Protein AF-A0A966J6P4-F1 (afdb_monomer)

Secondary structure (DSSP, 8-state):
-HHHHHHHTTGGGT----------HHHHHHHHHHHHHHHHHHHTT-

Structure (mmCIF, N/CA/C/O backbone):
data_AF-A0A966J6P4-F1
#
_entry.id   AF-A0A966J6P4-F1
#
loop_
_atom_site.group_PDB
_atom_site.id
_atom_site.type_symbol
_atom_site.label_atom_id
_atom_site.label_alt_id
_atom_site.label_comp_id
_atom_site.label_asym_id
_atom_site.label_entity_id
_atom_site.label_seq_id
_atom_site.pdbx_PDB_ins_code
_atom_site.Cartn_x
_atom_site.Cartn_y
_atom_site.Cartn_z
_atom_site.occupancy
_atom_site.B_iso_or_equiv
_atom_site.auth_seq_id
_atom_site.auth_comp_id
_atom_site.auth_asym_id
_atom_site.auth_atom_id
_atom_site.pdbx_PDB_model_num
ATOM 1 N N . GLU A 1 1 ? -0.878 1.536 15.200 1.00 85.50 1 GLU A N 1
ATOM 2 C CA . GLU A 1 1 ? -0.676 2.775 14.409 1.00 85.5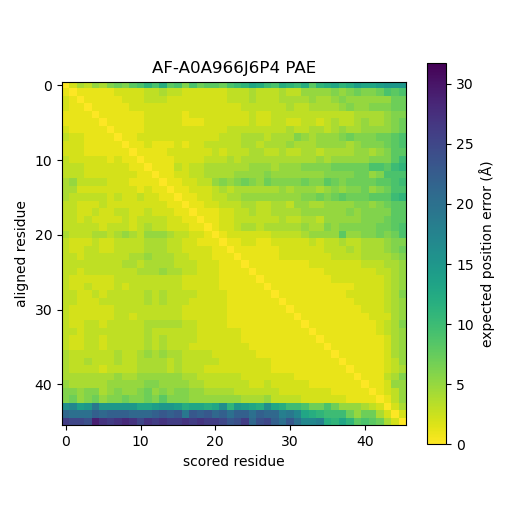0 1 GLU A CA 1
ATOM 3 C C . GLU A 1 1 ? -0.977 2.648 12.915 1.00 85.50 1 GLU A C 1
ATOM 5 O O . GLU A 1 1 ? -2.016 3.146 12.507 1.00 85.50 1 GLU A O 1
ATOM 10 N N . VAL A 1 2 ? -0.156 1.987 12.083 1.00 93.19 2 VAL A N 1
ATOM 11 C CA . VAL A 1 2 ? -0.369 1.996 10.611 1.00 93.19 2 VAL A CA 1
ATOM 12 C C . VAL A 1 2 ? -1.709 1.376 10.190 1.00 93.19 2 VAL A C 1
ATOM 14 O O . VAL A 1 2 ? -2.414 1.954 9.370 1.00 93.19 2 VAL A O 1
ATOM 17 N N . GLU A 1 3 ? -2.103 0.240 10.774 1.00 93.50 3 GLU A N 1
ATOM 18 C CA . GLU A 1 3 ? -3.420 -0.355 10.491 1.00 93.50 3 GLU A CA 1
ATOM 19 C C . GLU A 1 3 ? -4.564 0.573 10.902 1.00 93.50 3 GLU A C 1
ATOM 21 O O . GLU A 1 3 ? -5.471 0.830 10.117 1.00 93.50 3 GLU A O 1
ATOM 26 N N . HIS A 1 4 ? -4.489 1.126 12.114 1.00 92.38 4 HIS A N 1
ATOM 27 C CA . HIS A 1 4 ? -5.517 2.020 12.634 1.00 92.38 4 HIS A CA 1
ATOM 28 C C . HIS A 1 4 ? -5.708 3.244 11.732 1.00 92.38 4 HIS A C 1
ATOM 30 O O . HIS A 1 4 ? -6.840 3.597 11.415 1.00 92.38 4 HIS A O 1
ATOM 36 N N . PHE A 1 5 ? -4.612 3.827 11.237 1.00 95.31 5 PHE A N 1
ATOM 37 C CA . PHE A 1 5 ? -4.666 4.912 10.262 1.00 95.31 5 PHE A CA 1
ATOM 38 C C . PHE A 1 5 ? -5.477 4.517 9.019 1.00 95.31 5 PHE A C 1
ATOM 40 O O . PHE A 1 5 ? -6.444 5.194 8.670 1.00 95.31 5 PHE A O 1
ATOM 47 N N . PHE A 1 6 ? -5.137 3.397 8.372 1.00 95.69 6 PHE A N 1
ATOM 48 C CA . PHE A 1 6 ? -5.824 2.966 7.150 1.00 95.69 6 PHE A CA 1
ATOM 49 C C . PHE A 1 6 ? -7.273 2.526 7.371 1.00 95.69 6 PHE A C 1
ATOM 51 O O . PHE A 1 6 ? -8.051 2.535 6.418 1.00 95.69 6 PHE A O 1
ATOM 58 N N . GLN A 1 7 ? -7.648 2.178 8.600 1.00 93.81 7 GLN A N 1
ATOM 59 C CA . GLN A 1 7 ? -9.020 1.827 8.939 1.00 93.81 7 GLN A CA 1
ATOM 60 C C . GLN A 1 7 ? -9.964 3.039 8.910 1.00 93.81 7 GLN A C 1
ATOM 62 O O . GLN A 1 7 ? -11.107 2.867 8.501 1.00 93.81 7 GLN A O 1
ATOM 67 N N . ILE A 1 8 ? -9.494 4.231 9.308 1.00 94.69 8 ILE A N 1
ATOM 68 C CA . ILE A 1 8 ? -10.358 5.414 9.512 1.00 94.69 8 ILE A CA 1
ATOM 69 C C . ILE A 1 8 ? -10.094 6.576 8.546 1.00 94.69 8 ILE A C 1
ATOM 71 O O . ILE A 1 8 ? -10.901 7.499 8.455 1.00 94.69 8 ILE A O 1
ATOM 75 N N . TYR A 1 9 ? -8.977 6.575 7.801 1.00 96.06 9 TYR A N 1
ATOM 76 C CA . TYR A 1 9 ? -8.561 7.759 7.023 1.00 96.06 9 TYR A CA 1
ATOM 77 C C . TYR A 1 9 ? -9.555 8.208 5.940 1.00 96.06 9 TYR A C 1
ATOM 79 O O . TYR A 1 9 ? -9.458 9.328 5.445 1.00 96.06 9 TYR A O 1
ATOM 87 N N . LYS A 1 10 ? -10.494 7.337 5.561 1.00 96.81 10 LYS A N 1
ATOM 88 C CA . LYS A 1 10 ? -11.494 7.576 4.516 1.00 96.81 10 LYS A CA 1
ATOM 89 C C . LYS A 1 10 ? -12.929 7.663 5.021 1.00 96.81 10 LYS A C 1
ATOM 91 O O . LYS A 1 10 ? -13.846 7.791 4.209 1.00 96.81 10 LYS A O 1
ATOM 96 N N . ASP A 1 11 ? -13.129 7.681 6.332 1.00 95.19 11 ASP A N 1
ATOM 97 C CA . ASP A 1 11 ? -14.471 7.727 6.912 1.00 95.19 11 ASP A CA 1
ATOM 98 C C . ASP A 1 11 ? -15.217 9.008 6.505 1.00 95.19 11 ASP A C 1
ATOM 100 O O . ASP A 1 11 ? -16.395 8.956 6.158 1.00 95.19 11 ASP A O 1
ATOM 104 N N . LEU A 1 12 ? -14.513 10.145 6.423 1.00 95.94 12 LEU A N 1
ATOM 105 C CA . LEU A 1 12 ? -15.079 11.418 5.949 1.00 95.94 12 LEU A CA 1
ATOM 106 C C . LEU A 1 12 ? -15.423 11.417 4.451 1.00 95.94 12 LEU A C 1
ATOM 108 O O . LEU A 1 12 ? -16.265 12.196 4.015 1.00 95.94 12 LEU A O 1
ATOM 112 N N . GLU A 1 13 ? -14.804 10.535 3.662 1.00 96.38 13 GLU A N 1
ATOM 113 C CA . GLU A 1 13 ? -15.180 10.302 2.262 1.00 96.38 13 GLU A CA 1
ATOM 114 C C . GLU A 1 13 ? -16.365 9.326 2.133 1.00 96.38 13 GLU A C 1
ATOM 116 O O . GLU A 1 13 ? -16.769 9.000 1.015 1.00 96.38 13 GLU A O 1
ATOM 121 N N . GLY A 1 14 ? -16.891 8.803 3.249 1.00 95.25 14 GLY A N 1
ATOM 122 C CA . GLY A 1 14 ? -17.932 7.775 3.261 1.00 95.25 14 GLY A CA 1
ATOM 123 C C . GLY A 1 14 ? -17.462 6.415 2.736 1.00 95.25 14 GLY A C 1
ATOM 124 O O . GLY A 1 14 ? -18.292 5.597 2.338 1.00 95.25 14 GLY A O 1
ATOM 125 N N . LYS A 1 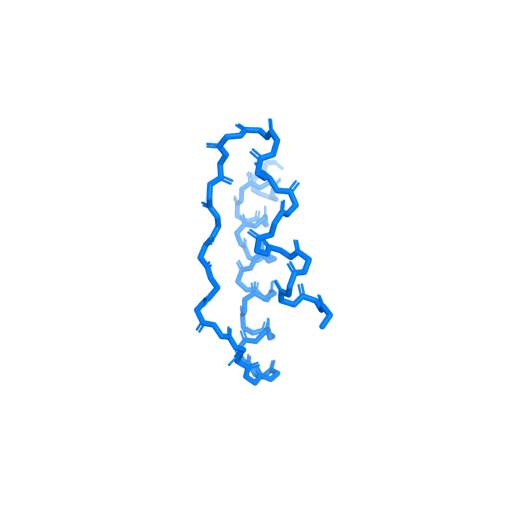15 ? -16.145 6.156 2.692 1.00 95.75 15 LYS A N 1
ATOM 126 C CA . LYS A 1 15 ? -15.581 4.883 2.218 1.00 95.75 15 LYS A CA 1
ATOM 127 C C . LYS A 1 15 ? -15.011 4.095 3.384 1.00 95.75 15 LYS A C 1
ATOM 129 O O . LYS A 1 15 ? -14.193 4.605 4.140 1.00 95.75 15 LYS A O 1
ATOM 134 N N . ARG A 1 16 ? -15.373 2.815 3.454 1.00 92.38 16 ARG A N 1
ATOM 135 C CA . ARG A 1 16 ? -14.852 1.886 4.456 1.00 92.38 16 ARG A CA 1
ATOM 136 C C . ARG A 1 16 ? -13.729 1.037 3.876 1.00 92.38 16 ARG A C 1
ATOM 138 O O . ARG A 1 16 ? -13.861 0.502 2.778 1.00 92.38 16 ARG A O 1
ATOM 145 N N . MET A 1 17 ? -12.649 0.901 4.635 1.00 94.88 17 MET A N 1
ATOM 146 C CA . MET A 1 17 ? -11.510 0.053 4.293 1.00 94.88 17 MET A CA 1
ATOM 147 C C . MET A 1 17 ? -11.513 -1.211 5.154 1.00 94.88 17 MET A C 1
ATOM 149 O O . MET A 1 17 ? -11.871 -1.170 6.331 1.00 94.88 17 MET A O 1
ATOM 153 N N . GLU A 1 18 ? -11.086 -2.327 4.567 1.00 93.88 18 GLU A N 1
ATOM 154 C CA . GLU A 1 18 ? -10.860 -3.593 5.264 1.00 93.88 18 GLU A CA 1
ATOM 155 C C . GLU A 1 18 ? -9.373 -3.949 5.202 1.00 93.88 18 GLU A C 1
ATOM 157 O O . GLU A 1 18 ? -8.737 -3.850 4.149 1.00 93.88 18 GLU A O 1
ATOM 162 N N . ILE A 1 19 ? -8.815 -4.346 6.345 1.00 93.38 19 ILE A N 1
ATOM 163 C CA . ILE A 1 19 ? -7.408 -4.716 6.480 1.00 93.38 19 ILE A CA 1
ATOM 164 C C . ILE A 1 19 ? -7.336 -6.225 6.680 1.00 93.38 19 ILE A C 1
ATOM 166 O O . ILE A 1 19 ? -7.751 -6.744 7.710 1.00 93.38 19 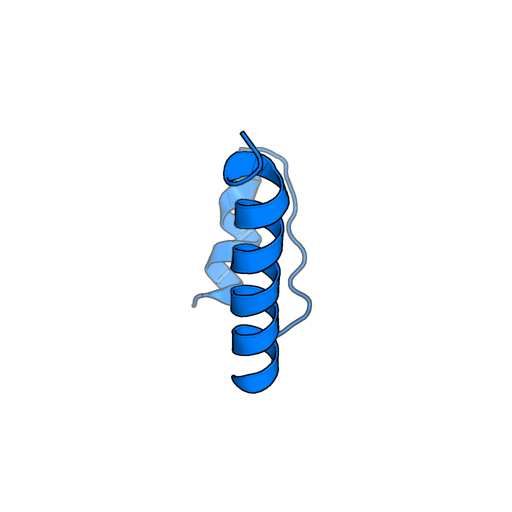ILE A O 1
ATOM 170 N N . MET A 1 20 ? -6.757 -6.923 5.703 1.00 94.12 20 MET A N 1
ATOM 171 C CA . MET A 1 20 ? -6.624 -8.388 5.705 1.00 94.12 20 MET A CA 1
ATOM 172 C C . MET A 1 20 ? -5.371 -8.886 6.458 1.00 94.12 20 MET A C 1
ATOM 174 O O . MET A 1 20 ? -4.914 -10.007 6.234 1.00 94.12 20 MET A O 1
ATOM 178 N N . GLY A 1 21 ? -4.795 -8.045 7.323 1.00 93.06 21 GLY A N 1
ATOM 179 C CA . GLY A 1 21 ? -3.574 -8.308 8.090 1.00 93.06 21 GLY A CA 1
ATOM 180 C C . GLY A 1 21 ? -2.263 -8.130 7.311 1.00 93.06 21 GLY A C 1
ATOM 181 O O . GLY A 1 21 ? -2.240 -7.729 6.144 1.00 93.06 21 GLY A O 1
ATOM 182 N N . TRP A 1 22 ? -1.147 -8.441 7.976 1.00 96.25 22 TRP A N 1
ATOM 183 C CA . TRP A 1 22 ? 0.205 -8.325 7.419 1.00 96.25 22 TRP A CA 1
ATOM 184 C C . TRP A 1 22 ? 0.721 -9.641 6.847 1.00 96.25 22 TRP A C 1
ATOM 186 O O . TRP A 1 22 ? 0.440 -10.729 7.350 1.00 96.25 22 TRP A O 1
ATOM 196 N N . LYS A 1 23 ? 1.563 -9.527 5.819 1.00 96.88 23 LYS A N 1
ATOM 197 C CA . LYS A 1 23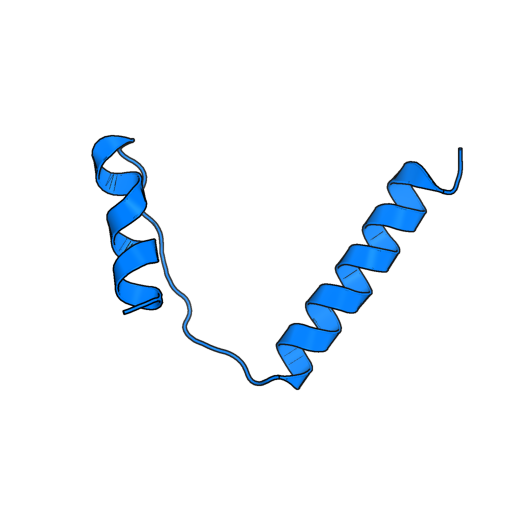 ? 2.348 -10.637 5.271 1.00 96.88 23 LYS A CA 1
ATOM 198 C C . LYS A 1 23 ? 3.837 -10.393 5.514 1.00 96.88 23 LYS A C 1
ATOM 200 O O . LYS A 1 23 ? 4.256 -9.264 5.760 1.00 96.88 23 LYS A O 1
ATOM 205 N N . LYS A 1 24 ? 4.634 -11.460 5.433 1.00 98.19 24 LYS A N 1
ATOM 206 C CA . LYS A 1 24 ? 6.097 -11.386 5.559 1.00 98.19 24 LYS A CA 1
ATOM 207 C C . LYS A 1 24 ? 6.746 -10.678 4.363 1.00 98.19 24 LYS A C 1
ATOM 209 O O . LYS A 1 24 ? 6.117 -10.476 3.321 1.00 98.19 24 LYS A O 1
ATOM 214 N N . SER A 1 25 ? 8.022 -10.335 4.517 1.00 97.88 25 SER A N 1
ATOM 215 C CA . SER A 1 25 ? 8.823 -9.600 3.533 1.00 97.88 25 SER A CA 1
ATOM 216 C C . SER A 1 25 ? 8.877 -10.260 2.158 1.00 97.88 25 SER A C 1
ATOM 218 O O . SER A 1 25 ? 8.906 -9.554 1.153 1.00 97.88 25 SER A O 1
ATOM 220 N N . GLU A 1 26 ? 8.837 -11.590 2.083 1.00 98.44 26 GLU A N 1
ATOM 221 C CA . GLU A 1 26 ? 8.846 -12.321 0.814 1.00 98.44 26 GLU A CA 1
ATOM 222 C C . GLU A 1 26 ? 7.616 -11.961 -0.025 1.00 98.44 26 GLU A C 1
ATOM 224 O O . GLU A 1 26 ? 7.739 -11.622 -1.199 1.00 98.44 26 GLU A O 1
ATOM 229 N N . ALA A 1 27 ? 6.431 -11.926 0.593 1.00 98.06 27 ALA A N 1
ATOM 230 C CA . ALA A 1 27 ? 5.202 -11.548 -0.098 1.00 98.06 27 ALA A CA 1
ATOM 231 C C . ALA A 1 27 ? 5.235 -10.086 -0.569 1.00 98.06 27 ALA A C 1
ATOM 233 O O . ALA A 1 27 ? 4.750 -9.781 -1.657 1.00 98.06 27 ALA A O 1
ATOM 234 N N . ALA A 1 28 ? 5.824 -9.184 0.223 1.00 98.19 28 ALA A N 1
ATOM 235 C CA . ALA A 1 28 ? 5.992 -7.788 -0.175 1.00 98.19 28 ALA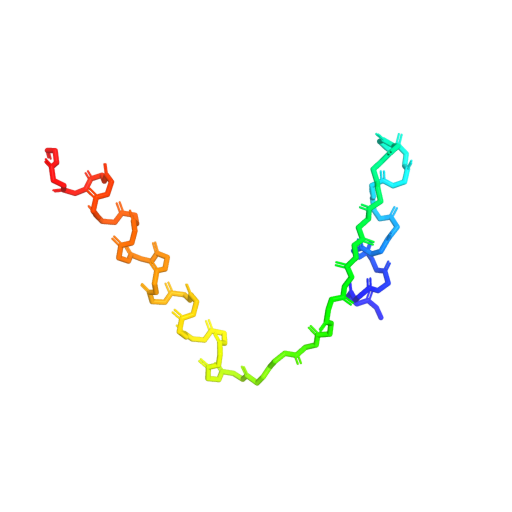 A CA 1
ATOM 236 C C . ALA A 1 28 ? 6.908 -7.663 -1.404 1.00 98.19 28 ALA A C 1
ATOM 238 O O . ALA A 1 28 ? 6.571 -6.963 -2.360 1.00 98.19 28 ALA A O 1
ATOM 239 N N . MET A 1 29 ? 8.029 -8.389 -1.412 1.00 98.50 29 MET A N 1
ATOM 240 C CA . MET A 1 29 ? 8.984 -8.386 -2.519 1.00 98.50 29 MET A CA 1
ATOM 241 C C . MET A 1 29 ? 8.358 -8.895 -3.825 1.00 98.50 29 MET A C 1
ATOM 243 O O . MET A 1 29 ? 8.557 -8.292 -4.881 1.00 98.50 29 MET A O 1
ATOM 247 N N . GLU A 1 30 ? 7.550 -9.955 -3.764 1.00 98.56 30 GLU A N 1
ATOM 248 C CA . GLU A 1 30 ? 6.857 -10.478 -4.947 1.00 98.56 30 GLU A CA 1
ATOM 249 C C . GLU A 1 30 ? 5.851 -9.473 -5.532 1.00 98.56 30 GLU A C 1
ATOM 251 O O . GLU A 1 30 ? 5.793 -9.286 -6.749 1.00 98.56 30 GLU A O 1
ATOM 256 N N . ILE A 1 31 ? 5.120 -8.737 -4.687 1.00 98.31 31 ILE A N 1
ATOM 257 C CA . ILE A 1 31 ? 4.207 -7.676 -5.146 1.00 98.31 31 ILE A CA 1
ATOM 258 C C . ILE A 1 31 ? 4.966 -6.527 -5.824 1.00 98.31 31 ILE A C 1
ATOM 260 O O . ILE A 1 31 ? 4.496 -6.000 -6.841 1.00 98.31 31 ILE A O 1
ATOM 264 N N . VAL A 1 32 ? 6.138 -6.148 -5.304 1.00 98.44 32 VAL A N 1
ATOM 265 C CA . VAL A 1 32 ? 6.986 -5.104 -5.903 1.00 98.44 32 VAL A CA 1
ATOM 266 C C . VAL A 1 32 ? 7.469 -5.533 -7.287 1.00 98.44 32 VAL A C 1
ATOM 268 O O . VAL A 1 32 ? 7.228 -4.816 -8.259 1.00 98.44 32 VAL A O 1
ATOM 271 N N . LYS A 1 33 ? 8.067 -6.726 -7.412 1.00 98.44 33 LYS A N 1
ATOM 272 C CA . LYS A 1 33 ? 8.531 -7.264 -8.704 1.00 98.44 33 LYS A CA 1
ATOM 273 C C . LYS A 1 33 ? 7.398 -7.346 -9.724 1.00 98.44 33 LYS A C 1
ATOM 275 O O . LYS A 1 33 ? 7.541 -6.860 -10.844 1.00 98.44 33 LYS A O 1
ATOM 280 N N . ALA A 1 34 ? 6.249 -7.890 -9.323 1.00 98.50 34 ALA A N 1
ATOM 281 C CA . ALA A 1 34 ? 5.088 -7.999 -10.200 1.00 98.50 34 ALA A CA 1
ATOM 282 C C . ALA A 1 34 ? 4.577 -6.620 -10.660 1.00 98.50 34 ALA A C 1
ATOM 284 O O . ALA A 1 34 ? 4.088 -6.480 -11.779 1.00 98.50 34 ALA A O 1
ATOM 285 N N . SER A 1 35 ? 4.700 -5.584 -9.824 1.00 98.25 35 SER A N 1
ATOM 286 C CA . SER A 1 35 ? 4.326 -4.212 -10.192 1.00 98.25 35 SER A CA 1
ATOM 287 C C . SER A 1 35 ? 5.285 -3.595 -11.211 1.00 98.25 35 SER A C 1
ATOM 289 O O . SER A 1 35 ? 4.822 -2.921 -12.128 1.00 98.25 35 SER A O 1
ATOM 291 N N . ILE A 1 36 ? 6.591 -3.863 -11.088 1.00 97.44 36 ILE A N 1
ATOM 292 C CA . ILE A 1 36 ? 7.608 -3.433 -12.063 1.00 97.44 36 ILE A CA 1
ATOM 293 C C . ILE A 1 36 ? 7.322 -4.053 -13.433 1.00 97.44 36 ILE A C 1
ATOM 295 O O . ILE A 1 36 ? 7.288 -3.333 -14.428 1.00 97.44 36 ILE A O 1
ATOM 299 N N . VAL A 1 37 ? 7.052 -5.362 -13.476 1.00 97.62 37 VAL A N 1
ATOM 300 C CA . VAL A 1 37 ? 6.717 -6.071 -14.722 1.00 97.62 37 VAL A CA 1
ATOM 301 C C . VAL A 1 37 ? 5.466 -5.475 -15.367 1.00 97.62 37 V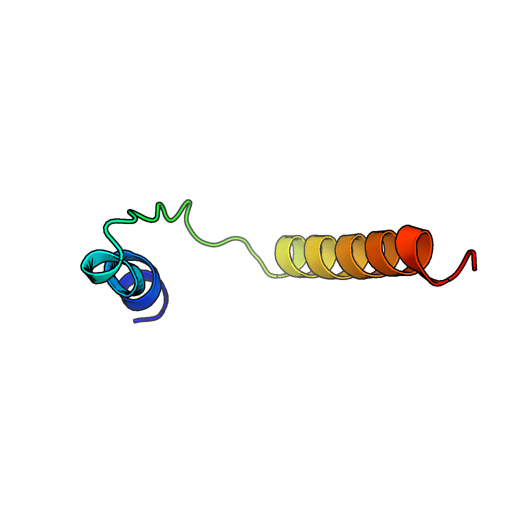AL A C 1
ATOM 303 O O . VAL A 1 37 ? 5.534 -5.048 -16.514 1.00 97.62 37 VAL A O 1
ATOM 306 N N . ARG A 1 38 ? 4.364 -5.322 -14.615 1.00 97.56 38 ARG A N 1
ATOM 307 C CA . ARG A 1 38 ? 3.125 -4.704 -15.132 1.00 97.56 38 ARG A CA 1
ATOM 308 C C . ARG A 1 38 ? 3.346 -3.297 -15.684 1.00 97.56 38 ARG A C 1
ATOM 310 O O . ARG A 1 38 ? 2.717 -2.908 -16.665 1.00 97.56 38 ARG A O 1
ATOM 317 N N . TYR A 1 39 ? 4.199 -2.508 -15.033 1.00 97.06 39 TYR A N 1
ATOM 318 C CA . TYR A 1 39 ? 4.531 -1.171 -15.512 1.00 97.06 39 TYR A CA 1
ATOM 319 C C . TYR A 1 39 ? 5.313 -1.235 -16.830 1.00 97.06 39 TYR A C 1
ATOM 321 O O . TYR A 1 39 ? 4.946 -0.558 -17.788 1.00 97.06 39 TYR A O 1
ATOM 329 N N . ALA A 1 40 ? 6.350 -2.072 -16.903 1.00 96.38 40 ALA A N 1
ATOM 330 C CA . ALA A 1 40 ? 7.138 -2.255 -18.116 1.00 96.38 40 ALA A CA 1
ATOM 331 C C . ALA A 1 40 ? 6.279 -2.776 -19.281 1.00 96.38 40 ALA A C 1
ATOM 333 O O . ALA A 1 40 ? 6.324 -2.211 -20.366 1.00 96.38 40 ALA A O 1
ATOM 334 N N . GLU A 1 41 ? 5.421 -3.771 -19.057 1.00 96.00 41 GLU A N 1
ATOM 335 C CA . GLU A 1 41 ? 4.484 -4.271 -20.074 1.00 96.00 41 GLU A CA 1
ATOM 336 C C . GLU A 1 41 ? 3.560 -3.168 -20.600 1.00 96.00 41 GLU A C 1
ATOM 338 O O . GLU A 1 41 ? 3.313 -3.071 -21.800 1.00 96.00 41 GLU A O 1
ATOM 343 N N . LYS A 1 42 ? 3.066 -2.302 -19.708 1.00 96.31 42 LYS A N 1
ATOM 344 C CA . LYS A 1 42 ? 2.135 -1.233 -20.075 1.00 96.31 42 LYS A CA 1
ATOM 345 C C . LYS A 1 42 ? 2.805 -0.056 -20.790 1.00 96.31 42 LYS A C 1
ATOM 347 O O . LYS A 1 42 ? 2.146 0.602 -21.595 1.00 96.31 42 LYS A O 1
ATOM 352 N N . TYR A 1 43 ? 4.064 0.250 -20.473 1.00 94.62 43 TYR A N 1
ATOM 353 C CA . TYR A 1 43 ? 4.696 1.513 -20.876 1.00 94.62 43 TYR A CA 1
ATOM 354 C C . TYR A 1 43 ? 6.034 1.378 -21.614 1.00 94.62 43 TYR A C 1
ATOM 356 O O . TYR A 1 43 ? 6.400 2.316 -22.311 1.00 94.62 43 TYR A O 1
ATOM 364 N N . ALA A 1 44 ? 6.757 0.264 -21.488 1.00 77.94 44 ALA A N 1
ATOM 365 C CA . ALA A 1 44 ? 8.059 0.058 -22.135 1.00 77.94 44 ALA A CA 1
ATOM 366 C C . ALA A 1 44 ? 7.963 -0.588 -23.529 1.00 77.94 44 ALA A C 1
ATOM 368 O O . ALA A 1 44 ? 8.937 -0.570 -24.270 1.00 77.94 44 ALA A O 1
ATOM 369 N N . ALA A 1 45 ? 6.802 -1.133 -23.905 1.00 63.75 45 ALA A N 1
ATOM 370 C CA . ALA A 1 45 ? 6.529 -1.625 -25.260 1.00 63.75 45 ALA A CA 1
ATOM 371 C C . ALA A 1 45 ? 6.020 -0.523 -26.220 1.00 63.75 45 ALA A C 1
ATOM 373 O O . ALA A 1 45 ? 5.372 -0.831 -27.221 1.00 63.75 45 ALA A O 1
ATOM 374 N N . ARG A 1 46 ? 6.262 0.754 -25.894 1.00 54.12 46 ARG A N 1
ATOM 375 C CA . ARG A 1 46 ? 5.919 1.917 -26.723 1.00 54.12 46 ARG A CA 1
ATOM 376 C C . ARG A 1 46 ? 7.156 2.537 -27.347 1.00 54.12 46 ARG A C 1
ATOM 378 O O . ARG A 1 46 ? 8.151 2.693 -26.609 1.00 54.12 46 ARG A O 1
#

Sequence (46 aa):
EVEHFFQIYKDLEGKRMEIMGWKKSEAAMEIVKASIVRYAEKYAAR

Radiu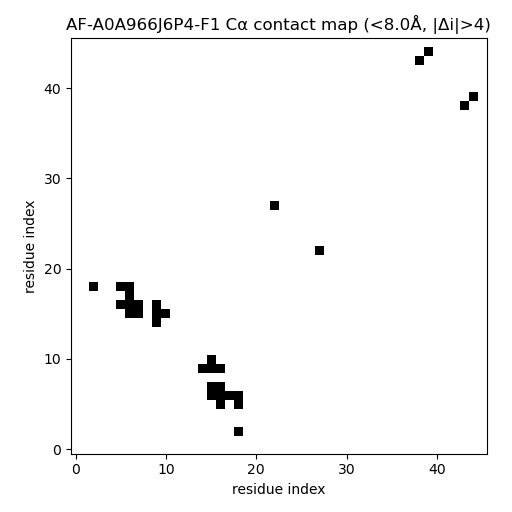s of gyratio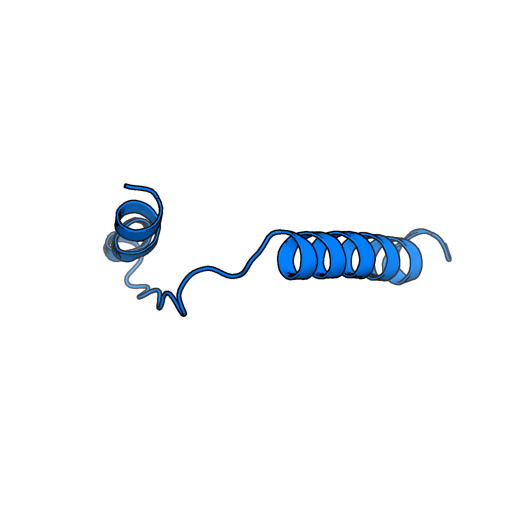n: 15.41 Å; Cα contacts (8 Å, |Δi|>4): 16; chains: 1; bounding box: 27×24×41 Å

Foldseek 3Di:
DVVVCQQCVCVVVVDGDDDPDDDDPVVVVVVVVVVVVVCCVVPVVD

Solvent-accessible surface area (backbone atoms only — not comparable to full-atom values): 2999 Å² total; per-residue (Å²): 106,74,66,61,48,64,52,53,76,36,51,92,76,74,47,85,57,85,81,93,74,88,77,59,70,68,61,54,50,51,54,52,54,54,49,53,52,55,4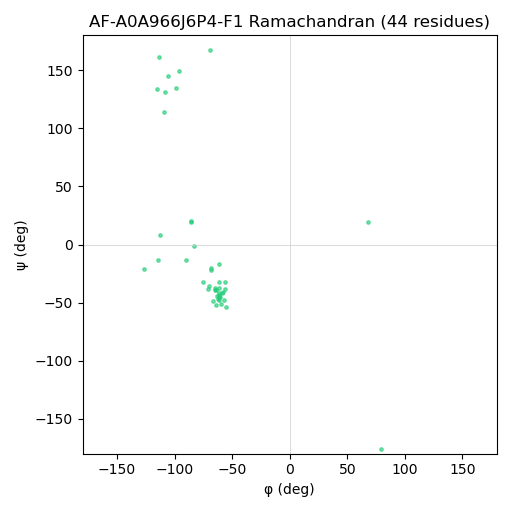8,42,68,74,59,64,82,109

pLDDT: mean 93.89, std 8.31, range [54.12, 98.56]

Mean predicted aligned error: 3.94 Å